Protein AF-A0A9E0PG94-F1 (afdb_monomer_lite)

Foldseek 3Di:
DDKDWDDDPPWIKIKDKDKDACPDAPPPGDHGMDIDIDMDTDDDD

Secondary structure (DSSP, 8-state):
-EEEEEEETTEEEEEEEEEEEESS--TTSPPEEEEEEEEEEE---

pLDDT: mean 88.53, std 6.92, range [73.19, 96.56]

Structure (mmCIF, N/CA/C/O backbone):
data_AF-A0A9E0PG94-F1
#
_entry.id   AF-A0A9E0PG94-F1
#
l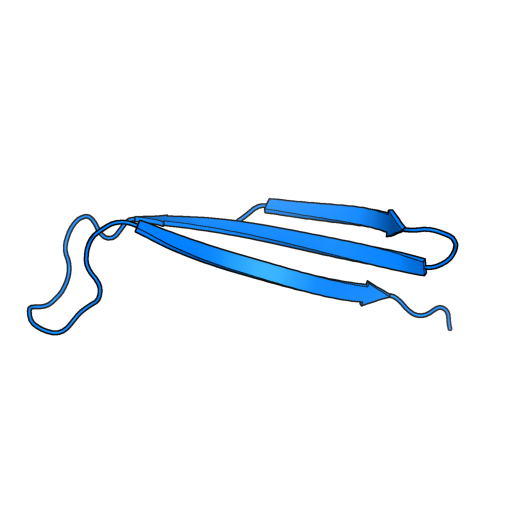oop_
_atom_site.group_PDB
_atom_site.id
_atom_site.type_symbol
_atom_site.label_atom_id
_atom_site.label_alt_id
_atom_site.label_comp_id
_atom_site.label_asym_id
_atom_site.label_entity_id
_atom_site.label_seq_id
_atom_site.pdbx_PDB_ins_code
_atom_site.Cartn_x
_atom_site.Cartn_y
_atom_site.Cartn_z
_atom_site.occupancy
_atom_site.B_iso_or_equiv
_atom_site.auth_seq_id
_atom_site.auth_comp_id
_atom_site.auth_asym_id
_atom_site.auth_atom_id
_atom_site.pdbx_PDB_model_num
ATOM 1 N N . MET A 1 1 ? 7.914 2.310 -2.946 1.00 77.19 1 MET A N 1
ATOM 2 C CA . MET A 1 1 ? 6.511 1.989 -2.586 1.00 77.19 1 MET A CA 1
ATOM 3 C C . MET A 1 1 ? 6.017 3.033 -1.598 1.00 77.19 1 MET A C 1
ATOM 5 O O . MET A 1 1 ? 6.813 3.473 -0.778 1.00 77.19 1 MET A O 1
ATOM 9 N N . ALA A 1 2 ? 4.753 3.440 -1.690 1.00 89.25 2 ALA A N 1
ATOM 10 C CA . ALA A 1 2 ? 4.116 4.387 -0.777 1.00 89.25 2 ALA A CA 1
ATOM 11 C C . ALA A 1 2 ? 2.961 3.700 -0.041 1.00 89.25 2 ALA A C 1
ATOM 13 O O . ALA A 1 2 ? 2.337 2.784 -0.577 1.00 89.25 2 ALA A O 1
ATOM 14 N N . SER A 1 3 ? 2.676 4.139 1.183 1.00 92.19 3 SER A N 1
ATOM 15 C CA . SER A 1 3 ? 1.558 3.622 1.973 1.00 92.19 3 SER A CA 1
ATOM 16 C C . SER A 1 3 ? 0.800 4.752 2.644 1.00 92.19 3 SER A C 1
ATOM 18 O O . SER A 1 3 ? 1.406 5.745 3.051 1.00 92.19 3 SER A O 1
ATOM 20 N N . LYS A 1 4 ? -0.517 4.595 2.750 1.00 93.06 4 LYS A N 1
ATOM 21 C CA . LYS A 1 4 ? -1.401 5.540 3.419 1.00 93.06 4 LYS A CA 1
ATOM 22 C C . LYS A 1 4 ? -2.454 4.784 4.214 1.00 93.06 4 LYS A C 1
ATOM 24 O O . LYS A 1 4 ? -3.205 3.977 3.669 1.00 93.06 4 LYS A O 1
ATOM 29 N N . VAL A 1 5 ? -2.532 5.105 5.500 1.00 93.88 5 VAL A N 1
ATOM 30 C CA . VAL A 1 5 ? -3.651 4.693 6.343 1.00 93.88 5 VAL A CA 1
ATOM 31 C C . VAL A 1 5 ? -4.828 5.614 6.052 1.00 93.88 5 VAL A C 1
ATOM 33 O O . VAL A 1 5 ? -4.698 6.839 6.053 1.00 93.88 5 VAL A O 1
ATOM 36 N N . THR A 1 6 ? -5.974 5.016 5.774 1.00 93.69 6 THR A N 1
ATOM 37 C CA . THR A 1 6 ? -7.240 5.703 5.563 1.00 93.69 6 THR A CA 1
ATOM 38 C C . THR A 1 6 ? -8.351 4.978 6.313 1.00 93.69 6 THR A C 1
ATOM 40 O O . THR A 1 6 ? -8.163 3.894 6.872 1.00 93.69 6 THR A O 1
ATOM 43 N N . ARG A 1 7 ? -9.527 5.591 6.353 1.00 93.00 7 ARG A N 1
ATOM 44 C CA . ARG A 1 7 ? -10.724 4.993 6.926 1.00 93.00 7 ARG A CA 1
ATOM 45 C C . ARG A 1 7 ? -11.742 4.772 5.819 1.00 93.00 7 ARG A C 1
ATOM 47 O O . ARG A 1 7 ? -12.022 5.691 5.054 1.00 93.00 7 ARG A O 1
ATOM 54 N N . ILE A 1 8 ? -12.299 3.568 5.758 1.00 90.44 8 ILE A N 1
ATOM 55 C CA . ILE A 1 8 ? -13.435 3.242 4.894 1.00 90.44 8 ILE A CA 1
ATOM 56 C C . ILE A 1 8 ? -14.586 2.860 5.828 1.00 90.44 8 ILE A C 1
ATOM 58 O O . ILE A 1 8 ? -14.538 1.832 6.504 1.00 90.44 8 ILE A O 1
ATOM 62 N N . GLY A 1 9 ? -15.590 3.734 5.940 1.00 88.62 9 GLY A N 1
ATOM 63 C CA . GLY A 1 9 ? -16.650 3.601 6.945 1.00 88.62 9 GLY A CA 1
ATOM 64 C C . GLY A 1 9 ? -16.103 3.693 8.376 1.00 88.62 9 GLY A C 1
ATOM 65 O O . GLY A 1 9 ? -15.446 4.670 8.727 1.00 88.62 9 GLY A O 1
ATOM 66 N N . GLY A 1 10 ? -16.364 2.678 9.206 1.00 88.38 10 GLY A N 1
ATOM 67 C CA . GLY A 1 10 ? -15.802 2.561 10.561 1.00 88.38 10 GLY A CA 1
ATOM 68 C C . GLY A 1 10 ? -14.428 1.880 10.620 1.00 88.38 10 GLY A C 1
ATOM 69 O O . GLY A 1 10 ? -13.703 2.040 11.603 1.00 88.38 10 GLY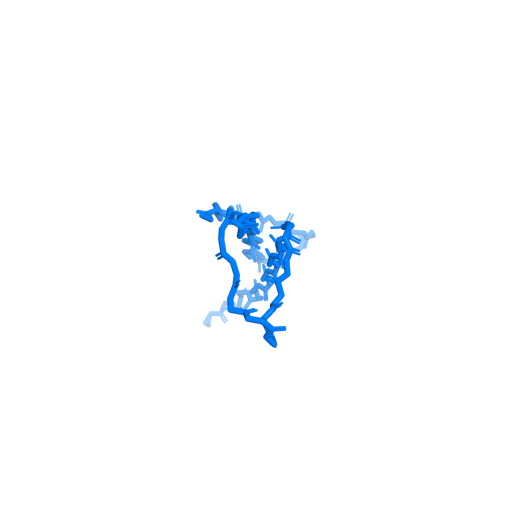 A O 1
ATOM 70 N N . GLN A 1 11 ? -14.038 1.170 9.560 1.00 90.12 11 GLN A N 1
ATOM 71 C CA . GLN 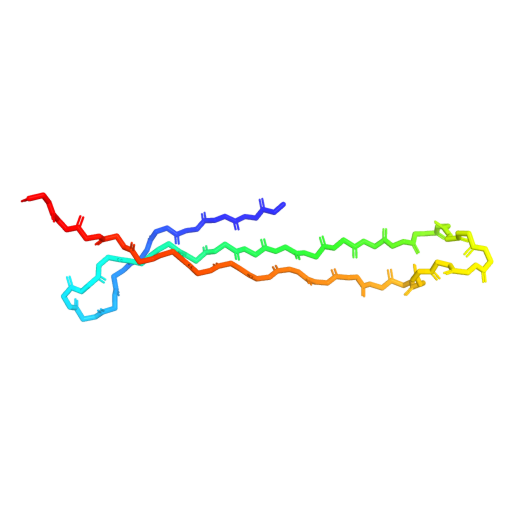A 1 11 ? -12.870 0.294 9.524 1.00 90.12 11 GLN A CA 1
ATOM 72 C C . GLN A 1 11 ? -11.606 1.068 9.117 1.00 90.12 11 GLN A C 1
ATOM 74 O O . GLN A 1 11 ? -11.586 1.772 8.103 1.00 90.12 11 GLN A O 1
ATOM 79 N N . LEU A 1 12 ? -10.531 0.935 9.901 1.00 95.12 12 LEU A N 1
ATOM 80 C CA . LEU A 1 12 ? -9.206 1.439 9.530 1.00 95.12 12 LEU A CA 1
ATOM 81 C C . LEU A 1 12 ? -8.562 0.485 8.520 1.00 95.12 12 LEU A C 1
ATOM 83 O O . LEU A 1 12 ? -8.546 -0.735 8.718 1.00 95.12 12 LEU A O 1
ATOM 87 N N . VAL A 1 13 ? -8.037 1.054 7.436 1.00 94.56 13 VAL A N 1
ATOM 88 C CA . VAL A 1 13 ? -7.424 0.319 6.327 1.00 94.56 13 VAL A CA 1
ATOM 89 C C . VAL A 1 13 ? -6.117 1.000 5.936 1.00 94.56 13 VAL A C 1
ATOM 91 O O . VAL A 1 13 ? -6.082 2.210 5.725 1.00 94.56 13 VAL A O 1
ATOM 94 N N . SER A 1 14 ? -5.035 0.236 5.808 1.00 94.50 14 SER A N 1
ATOM 95 C CA . SER A 1 14 ? -3.800 0.717 5.183 1.00 94.50 14 SER A CA 1
ATOM 96 C C . SER A 1 14 ? -3.748 0.255 3.736 1.00 94.50 14 SER A C 1
ATOM 98 O O . SER A 1 14 ? -3.832 -0.943 3.462 1.00 94.50 14 SER A O 1
ATOM 100 N N . LEU A 1 15 ? -3.622 1.206 2.815 1.00 94.81 15 LEU A N 1
ATOM 101 C CA . LEU A 1 15 ? -3.433 0.945 1.394 1.00 94.81 15 LEU A CA 1
ATOM 102 C C . LEU A 1 15 ? -1.989 1.282 1.043 1.00 94.81 15 LEU A C 1
ATOM 104 O O . LEU A 1 15 ? -1.542 2.415 1.241 1.00 94.81 15 LEU A O 1
ATOM 108 N N . ALA A 1 16 ? -1.258 0.304 0.526 1.00 94.94 16 ALA A N 1
ATOM 109 C CA . ALA A 1 16 ? 0.101 0.497 0.053 1.00 94.94 16 ALA A CA 1
ATOM 110 C C . ALA A 1 16 ? 0.237 0.032 -1.389 1.00 94.94 16 ALA A C 1
ATOM 112 O O . ALA A 1 16 ? -0.374 -0.949 -1.807 1.00 94.94 16 ALA A O 1
ATOM 113 N N . GLY A 1 17 ? 1.061 0.733 -2.151 1.00 96.56 17 GLY A N 1
ATOM 114 C CA . GLY A 1 17 ? 1.316 0.371 -3.528 1.00 96.56 17 GLY A CA 1
ATOM 115 C C . GLY A 1 17 ? 2.621 0.933 -4.053 1.00 96.56 17 GLY A C 1
ATOM 116 O O . GLY A 1 17 ? 3.236 1.841 -3.483 1.00 96.56 17 GLY A O 1
ATOM 117 N N . GLY A 1 18 ? 3.070 0.373 -5.160 1.00 93.81 18 GLY A N 1
ATOM 118 C CA . GLY A 1 18 ? 4.168 0.937 -5.916 1.00 93.81 18 GLY A CA 1
ATOM 119 C C . GLY A 1 18 ? 4.369 0.222 -7.231 1.00 93.81 18 GLY A C 1
ATOM 120 O O . GLY A 1 18 ? 3.973 -0.929 -7.405 1.00 93.81 18 GLY A O 1
ATOM 121 N N . VAL A 1 19 ? 5.010 0.941 -8.135 1.00 93.69 19 VAL A N 1
ATOM 122 C CA . VAL A 1 19 ? 5.484 0.410 -9.402 1.00 93.69 19 VAL A CA 1
ATOM 123 C C . VAL A 1 19 ? 6.994 0.238 -9.329 1.00 93.69 19 VAL A C 1
ATOM 125 O O . VAL A 1 19 ? 7.676 0.949 -8.586 1.00 93.69 19 VAL A O 1
ATOM 128 N N . HIS A 1 20 ? 7.503 -0.731 -10.065 1.00 89.75 20 HIS A N 1
ATOM 129 C CA . HIS A 1 20 ? 8.920 -0.917 -10.327 1.00 89.75 20 HIS A CA 1
ATOM 130 C C . HIS A 1 20 ? 9.095 -1.203 -11.814 1.00 89.75 20 HIS A C 1
ATOM 132 O O . HIS A 1 20 ? 8.152 -1.623 -12.478 1.00 89.75 20 HIS A O 1
ATOM 138 N N . TYR A 1 21 ? 10.278 -0.920 -12.338 1.00 88.00 21 TYR A N 1
ATOM 139 C CA . TYR A 1 21 ? 10.597 -1.106 -13.744 1.00 88.00 21 TYR A CA 1
ATOM 140 C C . TYR A 1 21 ? 11.840 -1.981 -13.864 1.00 88.00 21 TYR A C 1
ATOM 142 O O . TYR A 1 21 ? 12.831 -1.739 -13.170 1.00 88.00 21 TYR A O 1
ATOM 150 N N . TRP A 1 22 ? 11.776 -2.981 -14.733 1.00 86.19 22 TRP A N 1
ATOM 151 C CA . TRP A 1 22 ? 12.897 -3.807 -15.142 1.00 86.19 22 TRP A CA 1
ATOM 152 C C . TRP A 1 22 ? 13.510 -3.202 -16.400 1.00 86.19 22 TRP A C 1
ATOM 154 O O . TRP A 1 22 ? 13.024 -3.403 -17.510 1.00 86.19 22 TRP A O 1
ATOM 164 N N . ALA A 1 23 ? 14.566 -2.413 -16.194 1.00 80.38 23 ALA A N 1
ATOM 165 C CA . ALA A 1 23 ? 15.346 -1.835 -17.284 1.00 80.38 23 ALA A CA 1
ATOM 166 C C . ALA A 1 23 ? 16.201 -2.886 -18.006 1.00 80.38 23 ALA A C 1
ATOM 168 O O . ALA A 1 23 ? 16.326 -2.816 -19.220 1.00 80.38 23 ALA A O 1
ATOM 169 N N . ASP A 1 24 ? 16.714 -3.865 -17.259 1.00 76.00 24 ASP A N 1
ATOM 170 C CA . ASP A 1 24 ? 17.372 -5.066 -17.764 1.00 76.00 24 ASP A CA 1
ATOM 171 C C . ASP A 1 24 ? 16.785 -6.277 -17.037 1.00 76.00 24 ASP A C 1
ATOM 173 O O . ASP A 1 24 ? 16.644 -6.271 -15.807 1.00 76.00 24 ASP A O 1
ATOM 177 N N . SER A 1 25 ? 16.422 -7.301 -17.805 1.00 73.19 25 SER A N 1
ATOM 178 C CA . SER A 1 25 ? 15.775 -8.522 -17.314 1.00 73.19 25 SER A CA 1
ATOM 179 C C . SER A 1 25 ? 16.568 -9.731 -17.819 1.00 73.19 25 SER A C 1
ATOM 181 O O . SER A 1 25 ? 17.004 -9.706 -18.967 1.00 73.19 25 SER A O 1
ATOM 183 N N . PRO A 1 26 ? 16.784 -10.789 -17.011 1.00 78.00 26 PRO A N 1
ATOM 184 C CA . PRO A 1 26 ? 17.341 -12.050 -17.511 1.00 78.00 26 PRO A CA 1
ATOM 185 C C . PRO A 1 26 ? 16.482 -12.608 -18.657 1.00 78.00 26 PRO A C 1
ATOM 187 O O . PRO A 1 26 ? 15.282 -12.351 -18.665 1.00 78.00 26 PRO A O 1
ATOM 190 N N . ASP A 1 27 ? 17.037 -13.438 -19.548 1.00 76.62 27 ASP A N 1
ATOM 191 C CA . ASP A 1 27 ? 16.315 -13.988 -20.721 1.00 76.62 27 ASP A CA 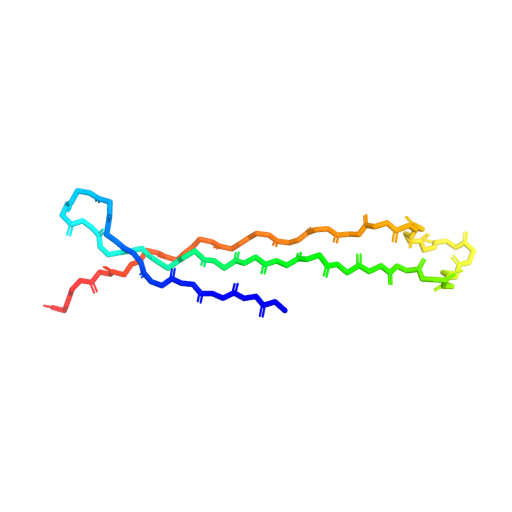1
ATOM 192 C C . ASP A 1 27 ? 14.987 -14.703 -20.384 1.00 76.62 27 ASP A C 1
ATOM 194 O O . ASP A 1 27 ? 14.111 -14.841 -21.232 1.00 76.62 27 ASP A O 1
ATOM 198 N N . SER A 1 28 ? 14.819 -15.165 -19.141 1.00 80.56 28 SER A N 1
ATOM 199 C 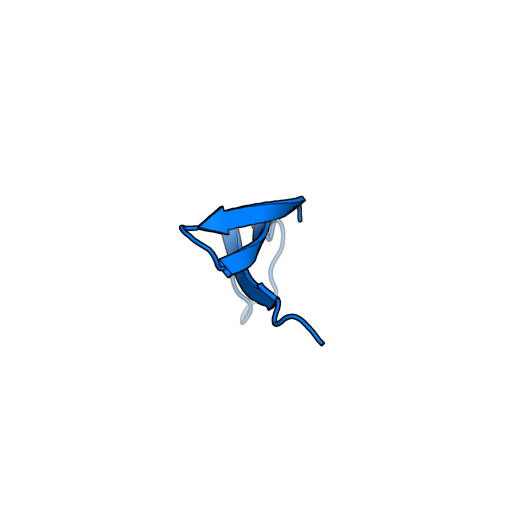CA . SER A 1 28 ? 13.593 -15.801 -18.637 1.00 80.56 28 SER A CA 1
ATOM 200 C C . SER A 1 28 ? 12.850 -14.969 -17.578 1.00 80.56 28 SER A C 1
ATOM 202 O O . SER A 1 28 ? 12.040 -15.513 -16.824 1.00 80.56 28 SER A O 1
ATOM 204 N N . GLY A 1 29 ? 13.193 -13.691 -17.425 1.00 74.94 29 GLY A N 1
ATOM 205 C CA . GLY A 1 29 ? 12.672 -12.790 -16.399 1.00 74.94 29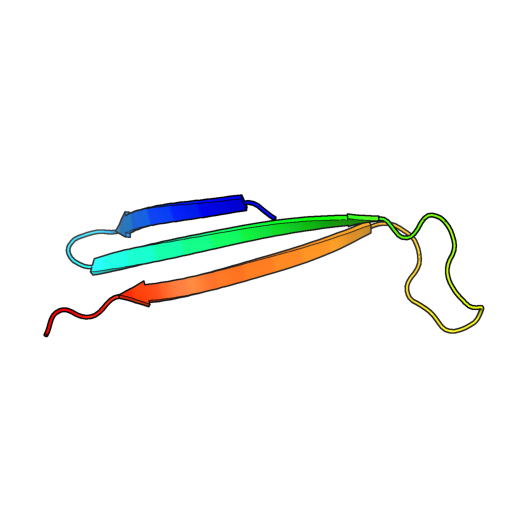 GLY A CA 1
ATOM 206 C C . GLY A 1 29 ? 11.577 -11.847 -16.914 1.00 74.94 29 GLY A C 1
ATOM 207 O O . GLY A 1 29 ? 11.446 -11.646 -18.117 1.00 74.94 29 GLY A O 1
ATOM 208 N N . PRO A 1 30 ? 10.776 -11.260 -16.009 1.00 76.00 30 PRO A N 1
ATOM 209 C CA . PRO A 1 30 ? 9.757 -10.283 -16.378 1.00 76.00 30 PRO A CA 1
ATOM 210 C C . PRO A 1 30 ? 10.397 -8.986 -16.891 1.00 76.00 30 PRO A C 1
ATOM 212 O O . PRO A 1 30 ? 11.237 -8.402 -16.214 1.00 76.00 30 PRO A O 1
ATOM 215 N N . GLU A 1 31 ? 9.957 -8.540 -18.064 1.00 83.75 31 GLU A N 1
ATOM 216 C CA . GLU A 1 31 ? 10.392 -7.313 -18.737 1.00 83.75 31 GLU A CA 1
ATOM 217 C C . GLU A 1 31 ? 9.404 -6.151 -18.516 1.00 83.75 31 GLU A C 1
ATOM 219 O O . GLU A 1 31 ? 8.199 -6.347 -18.337 1.00 83.75 31 GLU A O 1
ATOM 224 N N . GLY A 1 32 ? 9.900 -4.908 -18.522 1.00 86.12 32 GLY A N 1
ATOM 225 C CA . GLY A 1 32 ? 9.050 -3.714 -18.482 1.00 86.12 32 GLY A CA 1
ATOM 226 C C . GLY A 1 32 ? 8.610 -3.292 -17.075 1.00 86.12 32 GLY A C 1
ATOM 227 O O . GLY A 1 32 ? 9.434 -3.131 -16.183 1.00 86.12 32 GLY A O 1
ATOM 228 N N . TRP A 1 33 ? 7.317 -3.022 -16.863 1.00 90.56 33 TRP A N 1
ATOM 229 C CA . TRP A 1 33 ? 6.800 -2.464 -15.601 1.00 90.56 33 TRP A CA 1
ATOM 230 C C . TRP A 1 33 ? 6.094 -3.516 -14.742 1.00 90.56 33 TRP A C 1
ATOM 232 O O . TRP A 1 33 ? 5.203 -4.223 -15.203 1.00 90.56 33 TRP A O 1
ATOM 242 N N . GLY A 1 34 ? 6.425 -3.549 -13.455 1.00 91.00 34 GLY A N 1
ATOM 243 C CA . GLY A 1 34 ? 5.733 -4.315 -12.428 1.00 91.00 34 GLY A CA 1
ATOM 244 C C . GLY A 1 34 ? 4.977 -3.404 -11.467 1.00 91.00 34 GLY A C 1
ATOM 245 O O . GLY A 1 34 ? 5.452 -2.335 -11.086 1.00 91.00 34 GLY A O 1
ATOM 246 N N . ALA A 1 35 ? 3.807 -3.840 -11.011 1.00 93.25 35 ALA A N 1
ATOM 247 C CA . ALA A 1 35 ? 3.030 -3.136 -9.996 1.00 93.25 35 ALA A CA 1
ATOM 248 C C . ALA A 1 35 ? 2.719 -4.057 -8.816 1.00 93.25 35 ALA A C 1
ATOM 250 O O . ALA A 1 35 ? 2.463 -5.247 -8.984 1.00 93.25 35 ALA A O 1
ATOM 251 N N . ARG A 1 36 ? 2.726 -3.494 -7.606 1.00 92.69 36 ARG A N 1
ATOM 252 C CA . ARG A 1 36 ? 2.320 -4.183 -6.381 1.00 92.69 36 ARG A CA 1
ATOM 253 C C . ARG A 1 36 ? 1.320 -3.332 -5.618 1.00 92.69 36 ARG A C 1
ATOM 255 O O . ARG A 1 36 ? 1.565 -2.147 -5.399 1.00 92.69 36 ARG A O 1
ATOM 262 N N . LEU A 1 37 ? 0.241 -3.966 -5.169 1.00 95.25 37 LEU A N 1
ATOM 263 C CA . LEU A 1 37 ? -0.773 -3.378 -4.303 1.00 95.25 37 LEU A CA 1
ATOM 264 C C . LEU A 1 37 ? -0.961 -4.260 -3.063 1.00 95.25 37 LEU A C 1
ATOM 266 O O . LEU A 1 37 ? -0.989 -5.484 -3.162 1.00 95.25 37 LEU A O 1
ATOM 270 N N . THR A 1 38 ? -1.065 -3.630 -1.899 1.00 95.38 38 THR A N 1
ATOM 271 C CA . THR A 1 38 ? -1.208 -4.275 -0.592 1.00 95.38 38 THR A CA 1
ATOM 272 C C . THR A 1 38 ? -2.331 -3.586 0.178 1.00 95.38 38 THR A C 1
ATOM 274 O O . THR A 1 38 ? -2.361 -2.357 0.272 1.00 95.38 38 THR A O 1
ATOM 277 N N . ILE A 1 39 ? -3.231 -4.379 0.758 1.00 94.31 39 ILE A N 1
ATOM 278 C CA . ILE A 1 39 ? -4.351 -3.910 1.580 1.00 94.31 39 ILE A CA 1
ATOM 279 C C . ILE A 1 39 ? -4.224 -4.552 2.962 1.00 94.31 39 ILE A C 1
ATOM 281 O O . ILE A 1 39 ? -4.177 -5.776 3.067 1.00 94.31 39 ILE A O 1
ATOM 285 N N . THR A 1 40 ? -4.197 -3.738 4.014 1.00 95.62 40 THR A N 1
ATOM 286 C CA . THR A 1 40 ? -4.141 -4.205 5.407 1.00 95.62 40 THR A CA 1
ATOM 287 C C . THR A 1 40 ? -5.371 -3.727 6.168 1.00 95.62 40 THR A C 1
ATOM 289 O O . THR A 1 40 ? -5.622 -2.524 6.246 1.00 95.62 40 THR A O 1
ATOM 292 N N . LEU A 1 41 ? -6.115 -4.657 6.771 1.00 94.25 41 LEU A N 1
ATOM 293 C CA . LEU A 1 41 ? -7.251 -4.358 7.646 1.00 94.25 41 LEU A CA 1
ATOM 294 C C . LEU A 1 41 ? -6.764 -4.223 9.094 1.00 94.25 41 LEU A C 1
ATOM 296 O O . LEU A 1 41 ? -6.128 -5.131 9.625 1.00 94.25 41 LEU A O 1
ATOM 300 N N . LEU A 1 42 ? -7.037 -3.080 9.722 1.00 92.19 42 LEU A N 1
ATOM 301 C CA . LEU A 1 42 ? -6.598 -2.767 11.084 1.00 92.19 42 LEU A CA 1
ATOM 302 C C . LEU A 1 42 ? -7.761 -2.944 12.064 1.00 92.19 42 LEU A C 1
ATOM 304 O O . LEU A 1 42 ? -8.658 -2.102 12.122 1.00 92.19 42 LEU A O 1
ATOM 308 N N . PHE A 1 43 ? -7.746 -4.024 12.840 1.00 91.19 43 PHE A N 1
ATOM 309 C CA . PHE A 1 43 ? -8.774 -4.286 13.845 1.00 91.19 43 PHE A CA 1
ATOM 310 C C . PHE A 1 43 ? -8.393 -3.664 15.198 1.00 91.19 43 PHE A C 1
ATOM 312 O O . PHE A 1 43 ? -7.228 -3.752 15.598 1.00 91.19 43 PHE A O 1
ATOM 319 N N . PRO A 1 44 ? -9.337 -3.002 15.890 1.00 84.38 44 PRO A N 1
ATOM 320 C CA . PRO A 1 44 ? -9.114 -2.510 17.243 1.00 84.38 44 PRO A CA 1
ATOM 321 C C . PRO A 1 44 ? -8.896 -3.677 18.216 1.00 84.38 44 PRO A C 1
ATOM 323 O O . PRO A 1 44 ? -9.326 -4.800 17.959 1.00 84.38 44 PRO A O 1
ATOM 326 N N . ARG A 1 45 ? -8.186 -3.387 19.306 1.00 76.38 45 ARG A N 1
ATOM 327 C CA . ARG A 1 45 ? -7.901 -4.334 20.389 1.00 76.38 45 ARG A CA 1
ATOM 328 C C . ARG A 1 45 ? -9.078 -4.427 21.345 1.00 76.38 45 ARG A C 1
ATOM 330 O O . ARG A 1 45 ? -9.716 -3.369 21.546 1.00 76.38 45 ARG A O 1
#

Radius of gyration: 15.63 Å; chains: 1; bounding box: 34×22×41 Å

Sequence (45 aa):
MASKVTRIGGQLVSLAGGVHYWADSPDSGPEGWGARLTITLLFPR